Protein AF-A0A172TWC1-F1 (afdb_monomer_lite)

Secondary structure (DSSP, 8-state):
-HHHHHHHHHHHHHHHHHHHHHHHHHHHHHHHIIIIIIS-TTSSHHHHHHHHHHHHHHHHHHHHHHHHHHHHHHH--TTSHHHHHHHHHHHHHHHHHHHHH-

pLDDT: mean 83.48, std 8.77, range [62.06, 94.06]

Structure (mmCIF, N/CA/C/O backbone):
data_AF-A0A172TWC1-F1
#
_entry.id   AF-A0A172TWC1-F1
#
loop_
_atom_site.group_PDB
_atom_site.id
_atom_site.type_symbol
_atom_site.label_atom_id
_atom_site.label_alt_id
_atom_site.label_comp_id
_atom_site.label_asym_id
_atom_site.label_entity_id
_atom_site.label_seq_id
_atom_site.pdbx_PDB_ins_code
_atom_site.Cartn_x
_atom_site.Cartn_y
_atom_site.Cartn_z
_atom_site.occupancy
_atom_site.B_iso_or_equiv
_atom_site.auth_seq_id
_atom_site.auth_comp_id
_atom_site.auth_asym_id
_atom_site.auth_atom_id
_atom_site.pdbx_PDB_model_num
ATOM 1 N N . MET A 1 1 ? -32.243 -4.981 20.034 1.00 62.06 1 MET A N 1
ATOM 2 C CA . MET A 1 1 ? -32.047 -4.127 18.835 1.00 62.06 1 MET A CA 1
ATOM 3 C C . MET A 1 1 ? -30.757 -3.296 18.866 1.00 62.06 1 MET A C 1
ATOM 5 O O . MET A 1 1 ? -30.022 -3.359 17.891 1.00 62.06 1 MET A O 1
ATOM 9 N N . ARG A 1 2 ? -30.417 -2.570 19.949 1.00 70.12 2 ARG A N 1
ATOM 10 C CA . ARG A 1 2 ? -29.187 -1.737 20.019 1.00 70.12 2 ARG A CA 1
ATOM 11 C C . ARG A 1 2 ? -27.874 -2.536 19.919 1.00 70.12 2 ARG A C 1
ATOM 13 O O . ARG A 1 2 ? -26.955 -2.115 19.230 1.00 70.12 2 ARG A O 1
ATOM 20 N N . GLU A 1 3 ? -27.824 -3.713 20.539 1.00 70.81 3 GLU A N 1
ATOM 21 C CA . GLU A 1 3 ? -26.628 -4.570 20.565 1.00 70.81 3 GLU A CA 1
ATOM 22 C C . GLU A 1 3 ? -26.291 -5.189 19.193 1.00 70.81 3 GLU A C 1
ATOM 24 O O . GLU A 1 3 ? -25.128 -5.304 18.817 1.00 70.81 3 GLU A O 1
ATOM 29 N N . THR A 1 4 ? -27.310 -5.534 18.399 1.00 75.25 4 THR A N 1
ATOM 30 C CA . THR A 1 4 ? -27.138 -6.078 17.042 1.00 75.25 4 THR A CA 1
ATOM 31 C C . THR A 1 4 ? -26.532 -5.039 16.095 1.00 75.25 4 THR A C 1
ATOM 33 O O . THR A 1 4 ? -25.631 -5.368 15.328 1.00 75.25 4 THR A O 1
ATOM 36 N N . ASN A 1 5 ? -26.957 -3.774 16.195 1.00 73.12 5 ASN A N 1
ATOM 37 C CA . ASN A 1 5 ? -26.440 -2.685 15.359 1.00 73.12 5 ASN A CA 1
ATOM 38 C C . ASN A 1 5 ? -24.966 -2.360 15.661 1.00 73.12 5 ASN A C 1
ATOM 40 O O . ASN A 1 5 ? -24.194 -2.079 14.745 1.00 73.12 5 ASN A O 1
ATOM 44 N N . GLU A 1 6 ? -24.552 -2.441 16.931 1.00 72.75 6 GLU A N 1
ATOM 45 C CA . GLU A 1 6 ? -23.149 -2.232 17.317 1.00 72.75 6 GLU A CA 1
ATOM 46 C C . GLU A 1 6 ? -22.241 -3.361 16.805 1.00 72.75 6 GLU A C 1
ATOM 48 O O . GLU A 1 6 ? -21.126 -3.111 16.350 1.00 72.75 6 GLU A O 1
ATOM 53 N N . ARG A 1 7 ? -22.714 -4.613 16.798 1.00 72.56 7 ARG A N 1
ATOM 54 C CA . ARG A 1 7 ? -21.930 -5.729 16.243 1.00 72.56 7 ARG A CA 1
ATOM 55 C C . ARG A 1 7 ? -21.761 -5.627 14.725 1.00 72.56 7 ARG A C 1
ATOM 57 O O . ARG A 1 7 ? -20.678 -5.933 14.228 1.00 72.56 7 ARG A O 1
ATOM 64 N N . ILE A 1 8 ? -22.784 -5.174 13.998 1.00 74.81 8 ILE A N 1
ATOM 65 C CA . ILE A 1 8 ? -22.719 -5.004 12.536 1.00 74.81 8 ILE A CA 1
ATOM 66 C C . ILE A 1 8 ? -21.689 -3.930 12.160 1.00 74.81 8 ILE A C 1
ATOM 68 O O . ILE A 1 8 ? -20.807 -4.203 11.342 1.00 74.81 8 ILE A O 1
ATOM 72 N N . SER A 1 9 ? -21.715 -2.762 12.813 1.00 71.75 9 SER A N 1
ATOM 73 C CA . SER A 1 9 ? -20.752 -1.686 12.527 1.00 71.75 9 SER A CA 1
ATOM 74 C C . SER A 1 9 ? -19.308 -2.106 12.823 1.00 71.75 9 SER A C 1
ATOM 76 O O . SER A 1 9 ? -18.401 -1.846 12.031 1.00 71.75 9 SER A O 1
ATOM 78 N N . LEU A 1 10 ? -19.073 -2.846 13.911 1.00 71.88 10 LEU A N 1
ATOM 79 C CA . LEU A 1 10 ? -17.750 -3.387 14.240 1.00 71.88 10 LEU A CA 1
ATOM 80 C C . LEU A 1 10 ? -17.223 -4.372 13.182 1.00 71.88 10 LEU A C 1
ATOM 82 O O . LEU A 1 10 ? -16.023 -4.370 12.885 1.00 71.88 10 LEU A O 1
ATOM 86 N N . VAL A 1 11 ? -18.095 -5.207 12.608 1.00 75.44 11 VAL A N 1
ATOM 87 C CA . VAL A 1 11 ? -17.722 -6.150 11.540 1.00 75.44 11 VAL A CA 1
ATOM 88 C C . VAL A 1 11 ? -17.374 -5.407 10.252 1.00 75.44 11 VAL A C 1
ATOM 90 O O . VAL A 1 11 ? -16.361 -5.734 9.629 1.00 75.44 11 VAL A O 1
ATOM 93 N N . GLU A 1 12 ? -18.156 -4.397 9.869 1.00 77.44 12 GLU A N 1
ATOM 94 C CA . GLU A 1 12 ? -17.869 -3.578 8.685 1.00 77.44 12 GLU A CA 1
ATOM 95 C C . GLU A 1 12 ? -16.548 -2.822 8.816 1.00 77.44 12 GLU A C 1
ATOM 97 O O . GLU A 1 12 ? -15.695 -2.900 7.929 1.00 77.44 12 GLU A O 1
ATOM 102 N N . HIS A 1 13 ? -16.320 -2.174 9.958 1.00 75.25 13 HIS A N 1
ATOM 103 C CA . HIS A 1 13 ? -15.066 -1.484 10.244 1.00 75.25 13 HIS A CA 1
ATOM 104 C C . HIS A 1 13 ? -13.861 -2.431 10.168 1.00 75.25 13 HIS A C 1
ATOM 106 O O . HIS A 1 13 ? -12.856 -2.106 9.534 1.00 75.25 13 HIS A O 1
ATOM 112 N N . ARG A 1 14 ? -13.971 -3.640 10.732 1.00 78.00 14 ARG A N 1
ATOM 113 C CA . ARG A 1 14 ? -12.906 -4.651 10.658 1.00 78.00 14 ARG A CA 1
ATOM 114 C C . ARG A 1 14 ? -12.655 -5.125 9.222 1.00 78.00 14 ARG A C 1
ATOM 116 O O . ARG A 1 14 ? -11.496 -5.312 8.852 1.00 78.00 14 ARG A O 1
ATOM 123 N N . LYS A 1 15 ? -13.705 -5.337 8.420 1.00 83.38 15 LYS A N 1
ATOM 124 C CA . LYS A 1 15 ? -13.570 -5.695 6.997 1.00 83.38 15 LYS A CA 1
ATOM 125 C C . LYS A 1 15 ? -12.843 -4.591 6.232 1.00 83.38 15 LYS A C 1
ATOM 127 O O . LYS A 1 15 ? -11.870 -4.885 5.545 1.00 83.38 15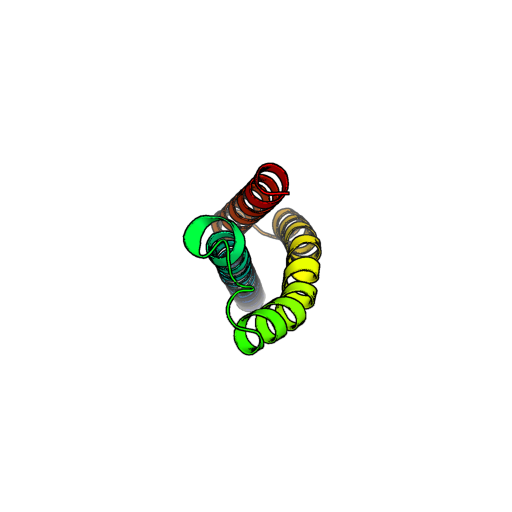 LYS A O 1
ATOM 132 N N . ALA A 1 16 ? -13.243 -3.337 6.427 1.00 84.00 16 ALA A N 1
ATOM 133 C CA . ALA A 1 16 ? -12.616 -2.195 5.773 1.00 84.00 16 ALA A CA 1
ATOM 134 C C . ALA A 1 16 ? -11.123 -2.068 6.130 1.00 84.00 16 ALA A C 1
ATOM 136 O O . ALA A 1 16 ? -10.306 -1.851 5.242 1.00 84.00 16 ALA A O 1
ATOM 137 N N . SER A 1 17 ? -10.730 -2.257 7.395 1.00 84.50 17 SER A N 1
ATOM 138 C CA . SER A 1 17 ? -9.306 -2.218 7.780 1.00 84.50 17 SER A CA 1
ATOM 139 C C . SER A 1 17 ? -8.486 -3.359 7.190 1.00 84.50 17 SER A C 1
ATOM 141 O O . SER A 1 17 ? -7.324 -3.164 6.848 1.00 84.50 17 SER A O 1
ATOM 143 N N . LYS A 1 18 ? -9.078 -4.551 7.047 1.00 87.19 18 LYS A N 1
ATOM 144 C CA . LYS A 1 18 ? -8.417 -5.669 6.362 1.00 87.19 18 LYS A CA 1
ATOM 145 C C . LYS A 1 18 ? -8.203 -5.372 4.881 1.00 87.19 18 LYS A C 1
ATOM 147 O O . LYS A 1 18 ? -7.132 -5.670 4.371 1.00 87.19 18 LYS A O 1
ATOM 152 N N . VAL A 1 19 ? -9.196 -4.780 4.213 1.00 90.06 19 VAL A N 1
ATOM 153 C CA . VAL A 1 19 ? -9.072 -4.373 2.805 1.00 90.06 19 VAL A CA 1
ATOM 154 C C . VAL A 1 19 ? -7.947 -3.355 2.649 1.00 90.06 19 VAL A C 1
ATOM 156 O O . VAL A 1 19 ? -7.084 -3.555 1.802 1.00 90.06 19 VAL A O 1
ATOM 159 N N . ILE A 1 20 ? -7.892 -2.328 3.507 1.00 89.19 20 ILE A N 1
ATOM 160 C CA . ILE A 1 20 ? -6.795 -1.349 3.490 1.00 89.19 20 ILE A CA 1
ATOM 161 C C . ILE A 1 20 ? -5.439 -2.042 3.642 1.00 89.19 20 ILE A C 1
ATOM 163 O O . ILE A 1 20 ? -4.542 -1.764 2.856 1.00 89.19 20 ILE A O 1
ATOM 167 N N . LEU A 1 21 ? -5.306 -2.988 4.576 1.00 91.19 21 LEU A N 1
ATOM 168 C CA . LEU A 1 21 ? -4.050 -3.712 4.766 1.00 91.19 21 LEU A CA 1
ATOM 169 C C . LEU A 1 21 ? -3.640 -4.514 3.529 1.00 91.19 21 LEU A C 1
ATOM 171 O O . LEU A 1 21 ? -2.476 -4.476 3.142 1.00 91.19 21 LEU A O 1
ATOM 175 N N . VAL A 1 22 ? -4.578 -5.223 2.899 1.00 93.56 22 VAL A N 1
ATOM 176 C CA . VAL A 1 22 ? -4.296 -5.980 1.669 1.00 93.56 22 VAL A CA 1
ATOM 177 C C . VAL A 1 22 ? -3.850 -5.038 0.551 1.00 93.56 22 VAL A C 1
ATOM 179 O O . VAL A 1 22 ? -2.858 -5.320 -0.114 1.00 93.56 22 VAL A O 1
ATOM 182 N N . LEU A 1 23 ? -4.526 -3.897 0.384 1.00 91.69 23 LEU A N 1
ATOM 183 C CA . LEU A 1 23 ? -4.133 -2.874 -0.587 1.00 91.69 23 LEU A CA 1
ATOM 184 C C . LEU A 1 23 ? -2.733 -2.319 -0.285 1.00 91.69 23 LEU A C 1
ATOM 186 O O . LEU A 1 23 ? -1.920 -2.212 -1.196 1.00 91.69 23 LEU A O 1
ATOM 190 N N . SER A 1 24 ? -2.416 -2.027 0.979 1.00 91.50 24 SER A N 1
ATOM 191 C CA . SER A 1 24 ? -1.078 -1.576 1.384 1.00 91.50 24 SER A CA 1
ATOM 192 C C . SER A 1 24 ? 0.005 -2.606 1.084 1.00 91.50 24 SER A C 1
ATOM 194 O O . SER A 1 24 ? 1.070 -2.235 0.603 1.00 91.50 24 SER A O 1
ATOM 196 N N . VAL A 1 25 ? -0.258 -3.892 1.338 1.00 94.06 25 VAL A N 1
ATOM 197 C CA . VAL A 1 25 ? 0.678 -4.977 1.007 1.00 94.06 25 VAL A CA 1
ATOM 198 C C . VAL A 1 25 ? 0.884 -5.072 -0.504 1.00 94.06 25 VAL A C 1
ATOM 200 O O . VAL A 1 25 ? 2.022 -5.201 -0.940 1.00 94.06 25 VAL A O 1
ATOM 203 N N . LEU A 1 26 ? -0.181 -4.968 -1.306 1.00 93.88 26 LEU A N 1
ATOM 204 C CA . LEU A 1 26 ? -0.076 -4.994 -2.769 1.00 93.88 26 LEU A CA 1
ATOM 205 C C . LEU A 1 26 ? 0.764 -3.831 -3.302 1.00 93.88 26 LEU A C 1
ATOM 207 O O . LEU A 1 26 ? 1.661 -4.056 -4.109 1.00 93.88 26 LEU A O 1
ATOM 211 N N . VAL A 1 27 ? 0.510 -2.612 -2.820 1.00 92.50 27 VAL A N 1
ATOM 212 C CA . VAL A 1 27 ? 1.282 -1.419 -3.202 1.00 92.50 27 VAL A CA 1
ATOM 213 C C . VAL A 1 27 ? 2.750 -1.578 -2.798 1.00 92.50 27 VAL A C 1
ATOM 215 O O . VAL A 1 27 ? 3.639 -1.347 -3.615 1.00 92.50 27 VAL A O 1
ATOM 218 N N . PHE A 1 28 ? 3.015 -2.041 -1.575 1.00 93.25 28 PHE A N 1
ATOM 219 C CA . PHE A 1 28 ? 4.377 -2.287 -1.101 1.00 93.25 28 PHE A CA 1
ATOM 220 C C . PHE A 1 28 ? 5.105 -3.326 -1.961 1.00 93.25 28 PHE A C 1
ATOM 222 O O . PHE A 1 28 ? 6.217 -3.070 -2.411 1.00 93.25 28 PHE A O 1
ATOM 229 N N . LEU A 1 29 ? 4.481 -4.476 -2.235 1.00 92.25 29 LEU A N 1
ATOM 230 C CA . LEU A 1 29 ? 5.081 -5.527 -3.060 1.00 92.25 29 LEU A CA 1
ATOM 231 C C . LEU A 1 29 ? 5.308 -5.068 -4.502 1.00 92.25 29 LEU A C 1
ATOM 233 O O . LEU A 1 29 ? 6.343 -5.399 -5.076 1.00 92.25 29 LEU A O 1
ATOM 237 N N . PHE A 1 30 ? 4.386 -4.288 -5.072 1.00 91.25 30 PHE A N 1
ATOM 238 C CA . PHE A 1 30 ? 4.542 -3.716 -6.408 1.00 91.25 30 PHE A CA 1
ATOM 239 C C . PHE A 1 30 ? 5.818 -2.872 -6.494 1.00 91.25 30 PHE A C 1
ATOM 241 O O . PHE A 1 30 ? 6.699 -3.180 -7.296 1.00 91.25 30 PHE A O 1
ATOM 248 N N . TYR A 1 31 ? 5.975 -1.879 -5.614 1.00 89.56 31 TYR A N 1
ATOM 249 C CA . TYR A 1 31 ? 7.156 -1.011 -5.628 1.00 89.56 31 TYR A CA 1
ATOM 250 C C . TYR A 1 31 ? 8.434 -1.723 -5.177 1.00 89.56 31 TYR A C 1
ATOM 252 O O . TYR A 1 31 ? 9.484 -1.484 -5.764 1.00 89.56 31 TYR A O 1
ATOM 260 N N . LEU A 1 32 ? 8.365 -2.638 -4.206 1.00 89.31 32 LEU A N 1
ATOM 261 C CA . LEU A 1 32 ? 9.514 -3.453 -3.804 1.00 89.31 32 LEU A CA 1
ATOM 262 C C . LEU A 1 32 ? 10.010 -4.314 -4.973 1.00 89.31 32 LEU A C 1
ATOM 264 O O . LEU A 1 32 ? 11.210 -4.385 -5.231 1.00 89.31 32 LEU A O 1
ATOM 268 N N . SER A 1 33 ? 9.092 -4.958 -5.697 1.00 86.94 33 SER A N 1
ATOM 269 C CA . SER A 1 33 ? 9.456 -5.793 -6.840 1.00 86.94 33 SER A CA 1
ATOM 270 C C . SER A 1 33 ? 10.055 -4.974 -7.976 1.00 86.94 33 SER A C 1
ATOM 272 O O . SER A 1 33 ? 11.110 -5.336 -8.485 1.00 86.94 33 SER A O 1
ATOM 274 N N . ALA A 1 34 ? 9.450 -3.838 -8.314 1.00 82.69 34 ALA A N 1
ATOM 275 C CA . ALA A 1 34 ? 9.923 -2.988 -9.395 1.00 82.69 34 ALA A CA 1
ATOM 276 C C . ALA A 1 34 ? 11.268 -2.320 -9.083 1.00 82.69 34 ALA A C 1
ATOM 278 O O . ALA A 1 34 ? 12.173 -2.366 -9.911 1.00 82.69 34 ALA A O 1
ATOM 279 N N . GLN A 1 35 ? 11.414 -1.742 -7.888 1.00 82.44 35 GLN A N 1
ATOM 280 C CA . GLN A 1 35 ? 12.571 -0.913 -7.540 1.00 82.44 35 GLN A CA 1
ATOM 281 C C . GLN A 1 35 ? 13.748 -1.707 -6.966 1.00 82.44 35 GLN A C 1
ATOM 283 O O . GLN A 1 35 ? 14.897 -1.343 -7.190 1.00 82.44 35 GLN A O 1
ATOM 288 N N . VAL A 1 36 ? 13.484 -2.785 -6.219 1.00 79.38 36 VAL A N 1
ATOM 289 C CA . VAL A 1 36 ? 14.533 -3.510 -5.478 1.00 79.38 36 VAL A CA 1
ATOM 290 C C . VAL A 1 36 ? 14.855 -4.860 -6.108 1.00 79.38 36 VAL A C 1
ATOM 292 O O . VAL A 1 36 ? 16.024 -5.216 -6.212 1.00 79.38 36 VAL A O 1
ATOM 295 N N . LEU A 1 37 ? 13.841 -5.634 -6.509 1.00 75.75 37 LEU A N 1
ATOM 296 C CA . LEU A 1 37 ? 14.061 -7.009 -6.978 1.00 75.75 37 LEU A CA 1
ATOM 297 C C . LEU A 1 37 ? 14.341 -7.099 -8.477 1.00 75.75 37 LEU A C 1
ATOM 299 O O . LEU A 1 37 ? 15.176 -7.901 -8.885 1.00 75.75 37 LEU A O 1
ATOM 303 N N . ILE A 1 38 ? 13.611 -6.334 -9.287 1.00 72.88 38 ILE A N 1
ATOM 304 C CA . ILE A 1 38 ? 13.626 -6.495 -10.741 1.00 72.88 38 ILE A CA 1
ATOM 305 C C . ILE A 1 38 ? 14.495 -5.434 -11.405 1.00 72.88 38 ILE A C 1
ATOM 307 O O . ILE A 1 38 ? 15.136 -5.815 -12.369 1.00 72.88 38 ILE A O 1
ATOM 311 N N . SER A 1 39 ? 14.588 -4.205 -10.863 1.00 64.00 39 SER A N 1
ATOM 312 C CA . SER A 1 39 ? 15.425 -3.038 -11.250 1.00 64.00 39 SER A CA 1
ATOM 313 C C . SER A 1 39 ? 15.400 -2.632 -12.738 1.00 64.00 39 SER A C 1
ATOM 315 O O . SER A 1 39 ? 15.223 -1.464 -13.059 1.00 64.00 39 SER A O 1
ATOM 317 N N . ASP A 1 40 ? 15.472 -3.588 -13.654 1.00 70.19 40 ASP A N 1
ATOM 318 C CA . ASP A 1 40 ? 15.361 -3.475 -15.096 1.00 70.19 40 ASP A CA 1
ATOM 319 C C . ASP A 1 40 ? 14.028 -4.060 -15.609 1.00 70.19 40 ASP A C 1
ATOM 321 O O . ASP A 1 40 ? 13.954 -4.989 -16.417 1.00 70.19 40 ASP A O 1
ATOM 325 N N . VAL A 1 41 ? 12.920 -3.506 -15.111 1.00 68.75 41 VAL A N 1
ATOM 326 C CA . VAL A 1 41 ? 11.559 -3.842 -15.582 1.00 68.75 41 VAL A CA 1
ATOM 327 C C . VAL A 1 41 ? 11.326 -3.407 -17.039 1.00 68.75 41 VAL A C 1
ATOM 329 O O . VAL A 1 41 ? 10.353 -3.827 -17.667 1.00 68.75 41 VAL A O 1
ATOM 332 N N . TYR A 1 42 ? 12.232 -2.588 -17.580 1.00 64.62 42 TYR A N 1
ATOM 333 C CA . TYR A 1 42 ? 12.177 -2.020 -18.923 1.00 64.62 42 TYR A CA 1
ATOM 334 C C . TYR A 1 42 ? 12.873 -2.880 -19.988 1.00 64.62 42 TYR A C 1
ATOM 336 O O . TYR A 1 42 ? 12.682 -2.605 -21.173 1.00 64.62 42 TYR A O 1
ATOM 344 N N . GLN A 1 43 ? 13.600 -3.950 -19.625 1.00 76.12 43 GLN A N 1
ATOM 345 C CA . GLN A 1 43 ? 14.195 -4.859 -20.626 1.00 76.12 43 GLN A CA 1
ATOM 346 C C . GLN A 1 43 ? 13.162 -5.467 -21.573 1.00 76.12 43 GLN A C 1
ATOM 348 O O . GLN A 1 43 ? 13.437 -5.693 -22.751 1.00 76.12 43 GLN A O 1
ATOM 353 N N . TYR A 1 44 ? 11.963 -5.743 -21.062 1.00 80.50 44 TYR A N 1
ATOM 354 C CA . TYR A 1 44 ? 10.876 -6.316 -21.840 1.00 80.50 44 TYR A CA 1
ATOM 355 C C . TYR A 1 44 ? 9.812 -5.251 -22.090 1.00 80.50 44 TYR A C 1
ATOM 357 O O . TYR A 1 44 ? 9.076 -4.885 -21.177 1.00 80.50 44 TYR A O 1
ATOM 365 N N . ALA A 1 45 ? 9.668 -4.815 -23.345 1.00 81.75 45 ALA A N 1
ATOM 366 C CA . ALA A 1 45 ? 8.732 -3.753 -23.735 1.00 81.75 45 ALA A CA 1
ATOM 367 C C . ALA A 1 45 ? 7.285 -3.998 -23.259 1.00 81.75 45 ALA A C 1
ATOM 369 O O . ALA A 1 45 ? 6.606 -3.073 -22.823 1.00 81.75 45 ALA A O 1
ATOM 370 N N . PHE A 1 46 ? 6.819 -5.252 -23.286 1.00 84.12 46 PHE A N 1
ATOM 371 C CA . PHE A 1 46 ? 5.490 -5.610 -22.781 1.00 84.12 46 PHE A CA 1
ATOM 372 C C . PHE A 1 46 ? 5.376 -5.460 -21.257 1.00 84.12 46 PHE A C 1
ATOM 374 O O . PHE A 1 46 ? 4.384 -4.929 -20.762 1.00 84.12 46 PHE A O 1
ATOM 381 N N . VAL A 1 47 ? 6.392 -5.900 -20.508 1.00 83.38 47 VAL A N 1
ATOM 382 C CA . VAL A 1 47 ? 6.402 -5.818 -19.039 1.00 83.38 47 VAL A CA 1
ATOM 383 C C . VAL A 1 47 ? 6.500 -4.360 -18.593 1.00 83.38 47 VAL A C 1
ATOM 385 O O . VAL A 1 47 ? 5.749 -3.954 -17.709 1.00 83.38 47 VAL A O 1
ATOM 388 N N . GLY A 1 48 ? 7.335 -3.561 -19.263 1.00 83.81 48 GLY A N 1
ATOM 389 C CA . GLY A 1 48 ? 7.435 -2.119 -19.041 1.00 83.81 48 GLY A CA 1
ATOM 390 C C . GLY A 1 48 ? 6.109 -1.395 -19.289 1.00 83.81 48 GLY A C 1
ATOM 391 O O . GLY A 1 48 ? 5.658 -0.644 -18.430 1.00 83.81 48 GLY A O 1
ATOM 392 N N . ALA A 1 49 ? 5.416 -1.690 -20.396 1.00 87.00 49 ALA A N 1
ATOM 393 C CA . ALA A 1 49 ? 4.120 -1.074 -20.700 1.00 87.00 49 ALA A CA 1
ATOM 394 C C . ALA A 1 49 ? 3.029 -1.430 -19.671 1.00 87.00 49 ALA A C 1
ATO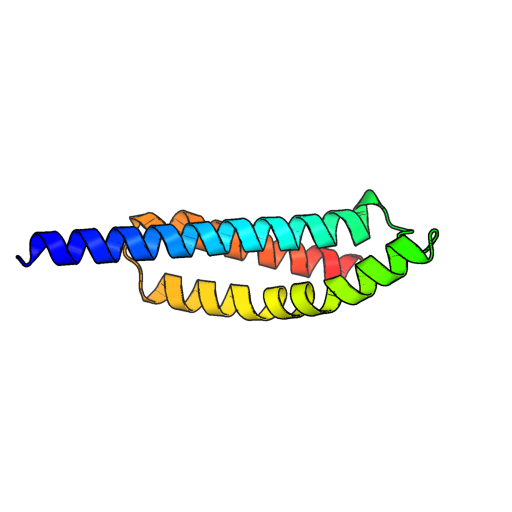M 396 O O . ALA A 1 49 ? 2.255 -0.568 -19.249 1.00 87.00 49 ALA A O 1
ATOM 397 N N . VAL A 1 50 ? 2.972 -2.694 -19.229 1.00 88.38 50 VAL A N 1
ATOM 398 C CA . VAL A 1 50 ? 2.051 -3.113 -18.158 1.00 88.38 50 VAL A CA 1
ATOM 399 C C . VAL A 1 50 ? 2.409 -2.421 -16.843 1.00 88.38 50 VAL A C 1
ATOM 401 O O . VAL A 1 50 ? 1.512 -1.961 -16.137 1.00 88.38 50 VAL A O 1
ATOM 404 N N . PHE A 1 51 ? 3.700 -2.316 -16.522 1.00 88.00 51 PHE A N 1
ATOM 405 C CA . PHE A 1 51 ? 4.175 -1.637 -15.322 1.00 88.00 51 PHE A CA 1
ATOM 406 C C . PHE A 1 51 ? 3.800 -0.153 -15.321 1.00 88.00 51 PHE A C 1
ATOM 408 O O . PHE A 1 51 ? 3.234 0.317 -14.336 1.00 88.00 51 PHE A O 1
ATOM 415 N N . GLU A 1 52 ? 4.030 0.570 -16.418 1.00 87.25 52 GLU A N 1
ATOM 416 C CA . GLU A 1 52 ? 3.652 1.981 -16.549 1.00 87.25 52 GLU A CA 1
ATOM 417 C C . GLU A 1 52 ? 2.146 2.180 -16.377 1.00 87.25 52 GLU A C 1
ATOM 419 O O . GLU A 1 52 ? 1.720 3.024 -15.585 1.00 87.25 52 GLU A O 1
ATOM 424 N N . PHE A 1 53 ? 1.329 1.358 -17.039 1.00 90.81 53 PHE A N 1
ATOM 425 C CA . PHE A 1 53 ? -0.124 1.441 -16.908 1.00 90.81 53 PHE A CA 1
ATOM 426 C C . PHE A 1 53 ? -0.593 1.179 -15.468 1.00 90.81 53 PHE A C 1
ATOM 428 O O . PHE A 1 53 ? -1.468 1.880 -14.957 1.00 90.81 53 PHE A O 1
ATOM 435 N N . LEU A 1 54 ? 0.006 0.196 -14.789 1.00 89.94 54 LEU A N 1
ATOM 436 C CA . LEU A 1 54 ? -0.332 -0.153 -13.408 1.00 89.94 54 LEU A CA 1
ATOM 437 C C . LEU A 1 54 ? 0.278 0.810 -12.378 1.00 89.94 54 LEU A C 1
ATOM 439 O O . LEU A 1 54 ? -0.222 0.907 -11.257 1.00 89.94 54 LEU A O 1
ATOM 443 N N . SER A 1 55 ? 1.319 1.556 -12.746 1.00 89.81 55 SER A N 1
ATOM 444 C CA . SER A 1 55 ? 1.986 2.504 -11.854 1.00 89.81 55 SER A CA 1
ATOM 445 C C . SER A 1 55 ? 1.057 3.646 -11.437 1.00 89.81 55 SER A C 1
ATOM 447 O O . SER A 1 55 ? 1.047 4.013 -10.266 1.00 89.81 55 SER A O 1
ATOM 449 N N . ILE A 1 56 ? 0.204 4.147 -12.340 1.00 91.50 56 ILE A N 1
ATOM 450 C CA . ILE A 1 56 ? -0.733 5.246 -12.057 1.00 91.50 56 ILE A CA 1
ATOM 451 C C . ILE A 1 56 ? -1.731 4.892 -10.940 1.00 91.50 56 ILE A C 1
ATOM 453 O O . ILE A 1 56 ? -1.797 5.635 -9.954 1.00 91.50 56 ILE A O 1
ATOM 457 N N . PRO A 1 57 ? -2.504 3.786 -11.014 1.00 91.31 57 PRO A N 1
ATOM 458 C CA . PRO A 1 57 ? -3.411 3.423 -9.928 1.00 91.31 57 PRO A CA 1
ATOM 459 C C . PRO A 1 57 ? -2.668 3.098 -8.623 1.00 91.31 57 PRO A C 1
ATOM 461 O O . PRO A 1 57 ? -3.193 3.387 -7.547 1.00 91.31 57 PRO A O 1
ATOM 464 N N . MET A 1 58 ? -1.444 2.561 -8.687 1.00 91.38 58 MET A N 1
ATOM 465 C CA . MET A 1 58 ? -0.619 2.319 -7.493 1.00 91.38 58 MET A CA 1
ATOM 466 C C . MET A 1 58 ? -0.157 3.623 -6.833 1.00 91.38 58 MET A C 1
ATOM 468 O O . MET A 1 58 ? -0.187 3.737 -5.606 1.00 91.38 58 MET A O 1
ATOM 472 N N . LEU A 1 59 ? 0.187 4.634 -7.629 1.00 90.94 59 LEU A N 1
ATOM 473 C CA . LEU A 1 59 ? 0.581 5.958 -7.151 1.00 90.94 59 LEU A CA 1
ATOM 474 C C . LEU A 1 59 ? -0.616 6.698 -6.535 1.00 90.94 59 LEU A C 1
ATOM 476 O O . LEU A 1 59 ? -0.495 7.305 -5.471 1.00 90.94 59 LEU A O 1
ATOM 480 N N . LEU A 1 60 ? -1.807 6.557 -7.130 1.00 92.88 60 LEU A N 1
ATOM 481 C CA . LEU A 1 60 ? -3.054 7.042 -6.534 1.00 92.88 60 LEU A CA 1
ATOM 482 C C . LEU A 1 60 ? -3.319 6.379 -5.172 1.00 92.88 60 LEU A C 1
ATOM 484 O O . LEU A 1 60 ? -3.635 7.064 -4.197 1.00 92.88 60 LEU A O 1
ATOM 488 N N . LEU A 1 61 ? -3.161 5.056 -5.080 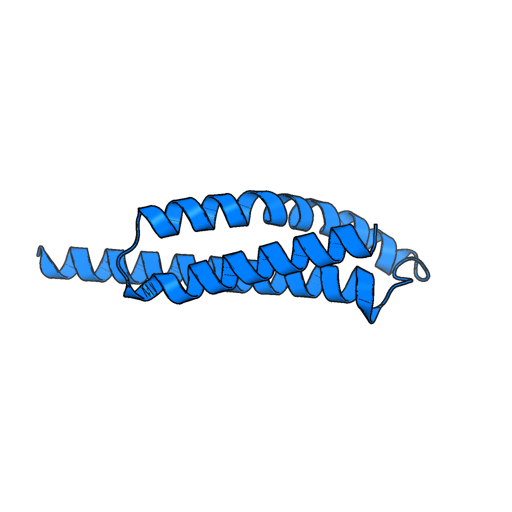1.00 91.88 61 LEU A N 1
ATOM 489 C CA . LEU A 1 61 ? -3.316 4.318 -3.825 1.00 91.88 61 LEU A CA 1
ATOM 490 C C . LEU A 1 61 ? -2.317 4.774 -2.755 1.00 91.88 61 LEU A C 1
ATOM 492 O O . LEU A 1 61 ? -2.702 4.884 -1.591 1.00 91.88 61 LEU A O 1
ATOM 496 N N . LEU A 1 62 ? -1.081 5.105 -3.135 1.00 90.38 62 LEU A N 1
ATOM 497 C CA . LEU A 1 62 ? -0.058 5.616 -2.218 1.00 90.38 62 LEU A CA 1
ATOM 498 C C . LEU A 1 62 ? -0.504 6.904 -1.499 1.00 90.38 62 LEU A C 1
ATOM 500 O O . LEU A 1 62 ? -0.159 7.106 -0.336 1.00 90.38 62 LEU A O 1
ATOM 504 N N . VAL A 1 63 ? -1.322 7.737 -2.155 1.00 90.56 63 VAL A N 1
ATOM 505 C CA . VAL A 1 63 ? -1.894 8.970 -1.580 1.00 90.56 63 VAL A CA 1
ATOM 506 C C . VAL A 1 63 ? -3.225 8.713 -0.865 1.00 90.56 63 VAL A C 1
ATOM 508 O O . VAL A 1 63 ? -3.483 9.274 0.200 1.00 90.56 63 VAL A O 1
ATOM 511 N N . VAL A 1 64 ? -4.085 7.850 -1.408 1.00 92.12 64 VAL A N 1
ATOM 512 C CA . VAL A 1 64 ? -5.425 7.598 -0.848 1.00 92.12 64 VAL A CA 1
ATOM 513 C C . VAL A 1 64 ? -5.369 6.751 0.428 1.00 92.12 64 VAL A C 1
ATOM 515 O O . VAL A 1 64 ? -6.071 7.048 1.397 1.00 92.12 64 VAL A O 1
ATOM 518 N N . ILE A 1 65 ? -4.529 5.715 0.472 1.00 89.19 65 ILE A N 1
ATOM 519 C CA . ILE A 1 65 ? -4.402 4.818 1.629 1.00 89.19 65 ILE A CA 1
ATOM 520 C C . ILE A 1 65 ? -4.072 5.562 2.937 1.00 89.19 65 ILE A C 1
ATOM 522 O O . ILE A 1 65 ? -4.761 5.298 3.925 1.00 89.19 65 ILE A O 1
ATOM 526 N N . PRO A 1 66 ? -3.096 6.491 3.016 1.00 87.75 66 PRO A N 1
ATOM 527 C CA . PRO A 1 66 ? -2.816 7.200 4.264 1.00 87.75 66 PRO A CA 1
ATOM 528 C C . PRO A 1 66 ? -4.010 8.043 4.734 1.00 87.75 66 PRO A C 1
ATOM 530 O O . PRO A 1 66 ? -4.287 8.076 5.934 1.00 87.75 66 PRO A O 1
ATOM 533 N N . ILE A 1 67 ? -4.780 8.635 3.813 1.00 90.81 67 ILE A N 1
ATOM 534 C CA . ILE A 1 67 ? -6.024 9.349 4.145 1.00 90.81 67 ILE A CA 1
ATOM 535 C C . ILE A 1 67 ? -7.044 8.374 4.751 1.00 90.81 67 ILE A C 1
ATOM 537 O O . ILE A 1 67 ? -7.606 8.641 5.816 1.00 90.81 67 ILE A O 1
ATOM 541 N N . LEU A 1 68 ? -7.251 7.214 4.121 1.00 87.88 68 LEU A N 1
ATOM 542 C CA . LEU A 1 68 ? -8.159 6.182 4.631 1.00 87.88 68 LEU A CA 1
ATOM 543 C C . LEU A 1 68 ? -7.711 5.638 5.996 1.00 87.88 68 LEU A C 1
ATOM 545 O O . LEU A 1 68 ? -8.556 5.397 6.864 1.00 87.88 68 LEU A O 1
ATOM 549 N N . CYS A 1 69 ? -6.401 5.497 6.213 1.00 86.44 69 CYS A N 1
ATOM 550 C CA . CYS A 1 69 ? -5.832 5.118 7.501 1.00 86.44 69 CYS A CA 1
ATOM 551 C C . CYS A 1 69 ? -6.166 6.150 8.581 1.00 86.44 69 CYS A C 1
ATOM 553 O O . CYS A 1 69 ? -6.666 5.764 9.636 1.00 86.44 69 CYS A O 1
ATOM 555 N N . ILE A 1 70 ? -5.961 7.446 8.320 1.00 87.62 70 ILE A N 1
ATOM 556 C CA . ILE A 1 70 ? -6.289 8.523 9.270 1.00 87.62 70 ILE A CA 1
ATOM 557 C C . ILE A 1 70 ? -7.786 8.509 9.597 1.00 87.62 70 ILE A C 1
ATOM 559 O O . ILE A 1 70 ? -8.164 8.503 10.771 1.00 87.62 70 ILE A O 1
ATOM 563 N N . VAL A 1 71 ? -8.647 8.423 8.578 1.00 86.69 71 VAL A N 1
ATOM 564 C CA . VAL A 1 71 ? -10.106 8.377 8.764 1.00 86.69 71 VAL A CA 1
ATOM 565 C C . VAL A 1 71 ? -10.523 7.172 9.613 1.00 86.69 71 VAL A C 1
ATOM 567 O O . VAL A 1 71 ? -11.354 7.316 10.513 1.00 86.69 71 VAL A O 1
ATOM 570 N N . GLN A 1 72 ? -9.953 5.986 9.375 1.00 82.69 72 GLN A N 1
ATOM 571 C CA . GLN A 1 72 ? -10.250 4.810 10.197 1.00 82.69 72 GLN A CA 1
ATOM 572 C C . GLN A 1 72 ? -9.678 4.911 11.611 1.00 82.69 72 GLN A C 1
ATOM 574 O O . GLN A 1 72 ? -10.341 4.463 12.546 1.00 82.69 72 GLN A O 1
ATOM 579 N N . LEU A 1 73 ? -8.504 5.523 11.793 1.00 82.88 73 LEU A N 1
ATOM 580 C CA . LEU A 1 73 ? -7.907 5.721 13.115 1.00 82.88 73 LEU A CA 1
ATOM 581 C C . LEU A 1 73 ? -8.790 6.605 14.005 1.00 82.88 73 LEU A C 1
ATOM 583 O O . LEU A 1 73 ? -8.930 6.325 15.193 1.00 82.88 73 LEU A O 1
ATOM 587 N N . VAL A 1 74 ? -9.401 7.642 13.420 1.00 82.19 74 VAL A N 1
ATOM 588 C CA . VAL A 1 74 ? -10.318 8.559 14.118 1.00 82.19 74 VAL A CA 1
ATOM 589 C C . VAL A 1 74 ? -11.669 7.894 14.409 1.00 82.19 74 VAL A C 1
ATOM 591 O O . VAL A 1 74 ? -12.274 8.158 15.445 1.00 82.19 74 VAL A O 1
ATOM 594 N N . LYS A 1 75 ? -12.152 7.014 13.520 1.00 75.25 75 LYS A N 1
ATOM 595 C CA . LYS A 1 75 ? -13.490 6.401 13.630 1.00 75.25 75 LYS A CA 1
ATOM 596 C C . LYS A 1 75 ? -13.546 5.084 14.420 1.00 75.25 75 LYS A C 1
ATOM 598 O O . LYS A 1 75 ? -14.629 4.710 14.863 1.00 75.25 75 LYS A O 1
ATOM 603 N N . GLN A 1 76 ? -12.444 4.348 14.593 1.00 68.69 76 GLN A N 1
ATOM 604 C CA . GLN A 1 76 ? -12.481 2.989 15.161 1.00 68.69 76 GLN A CA 1
ATOM 605 C C . GLN A 1 76 ? -12.085 2.878 16.641 1.00 68.69 76 GLN A C 1
ATOM 607 O O . GLN A 1 76 ? -11.116 3.468 17.110 1.00 68.69 76 GLN A O 1
ATOM 612 N N . LYS A 1 77 ? -12.770 1.974 17.361 1.00 65.19 77 LYS A N 1
ATOM 613 C CA . LYS A 1 77 ? -12.342 1.466 18.678 1.00 65.19 77 LYS A CA 1
ATOM 614 C C . LYS A 1 77 ? -11.178 0.462 18.531 1.00 65.19 77 LYS A C 1
ATO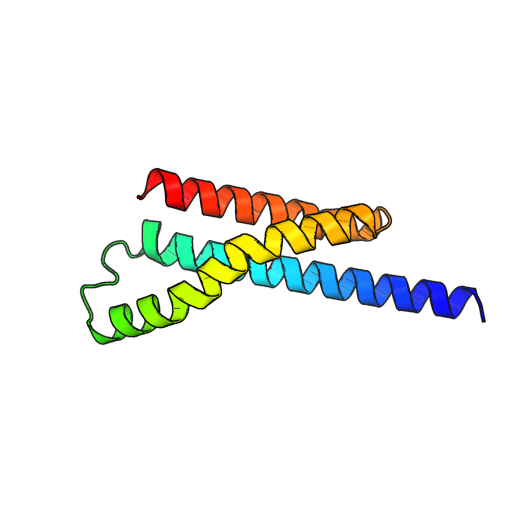M 616 O O . LYS A 1 77 ? -11.067 -0.239 17.527 1.00 65.19 77 LYS A O 1
ATOM 621 N N . ARG A 1 78 ? -10.345 0.362 19.581 1.00 64.44 78 ARG A N 1
ATOM 622 C CA . ARG A 1 78 ? -9.040 -0.348 19.726 1.00 64.44 78 ARG A CA 1
ATOM 623 C C . ARG A 1 78 ? -8.820 -1.653 18.925 1.00 64.44 78 ARG A C 1
ATOM 625 O O . ARG A 1 78 ? -7.684 -1.932 18.563 1.00 64.44 78 ARG A O 1
ATOM 632 N N . ALA A 1 79 ? -9.860 -2.441 18.645 1.00 64.25 79 ALA A N 1
ATOM 633 C CA . ALA A 1 79 ? -9.764 -3.796 18.091 1.00 64.25 79 ALA A CA 1
ATOM 634 C C . ALA A 1 79 ? -9.317 -3.897 16.615 1.00 64.25 79 ALA A C 1
ATOM 636 O O . ALA A 1 79 ? -8.811 -4.945 16.223 1.00 64.25 79 ALA A O 1
ATOM 637 N N . ALA A 1 80 ? -9.495 -2.858 15.792 1.00 67.56 80 ALA A N 1
ATOM 638 C CA . ALA A 1 80 ? -9.070 -2.862 14.379 1.00 67.56 80 ALA A CA 1
ATOM 639 C C . ALA A 1 80 ? -7.896 -1.903 14.088 1.00 67.56 80 ALA A C 1
ATOM 641 O O . ALA A 1 80 ? -7.323 -1.913 12.998 1.00 67.56 80 ALA A O 1
ATOM 642 N N . ARG A 1 81 ? -7.438 -1.184 15.121 1.00 79.38 81 ARG A N 1
ATOM 643 C CA . ARG A 1 81 ? -6.316 -0.240 15.067 1.00 79.38 81 ARG A CA 1
ATOM 644 C C . ARG A 1 81 ? -4.999 -0.891 14.623 1.00 79.38 81 ARG A C 1
ATOM 646 O O . ARG A 1 81 ? -4.209 -0.237 13.956 1.00 79.38 81 ARG A O 1
ATOM 653 N N . GLY A 1 82 ? -4.775 -2.170 14.944 1.00 82.50 82 GLY A N 1
ATOM 654 C CA . GLY A 1 82 ? -3.561 -2.894 14.545 1.00 82.50 82 GLY A CA 1
ATOM 655 C C . GLY A 1 82 ? -3.391 -3.007 13.027 1.00 82.50 82 GLY A C 1
ATOM 656 O O . GLY A 1 82 ? -2.310 -2.740 12.515 1.00 82.50 82 GLY A O 1
ATOM 657 N N . TYR A 1 83 ? -4.470 -3.316 12.297 1.00 85.19 83 TYR A N 1
ATOM 658 C CA . TYR A 1 83 ? -4.433 -3.411 10.833 1.00 85.19 83 TYR A CA 1
ATOM 659 C C . TYR A 1 83 ? -4.137 -2.054 10.191 1.00 85.19 83 TYR A C 1
ATOM 661 O O . TYR A 1 83 ? -3.325 -1.968 9.275 1.00 85.19 83 TYR A O 1
ATOM 669 N N . VAL A 1 84 ? -4.751 -0.988 10.710 1.00 86.50 84 VAL A N 1
ATOM 670 C CA . VAL A 1 84 ? -4.552 0.376 10.204 1.00 86.50 84 VAL A CA 1
ATOM 671 C C . VAL A 1 84 ? -3.123 0.858 10.459 1.00 86.50 84 VAL A C 1
ATOM 673 O O . VAL A 1 84 ? -2.500 1.410 9.558 1.00 86.50 84 VAL A O 1
ATOM 676 N N . ILE A 1 85 ? -2.567 0.599 11.649 1.00 88.31 85 ILE A N 1
ATOM 677 C CA . ILE A 1 85 ? -1.168 0.940 11.958 1.00 88.31 85 ILE A CA 1
ATOM 678 C C . ILE A 1 85 ? -0.211 0.173 11.043 1.00 88.31 85 ILE A C 1
ATOM 680 O O . ILE A 1 85 ? 0.675 0.785 10.457 1.00 88.31 85 ILE A O 1
ATOM 684 N N . ALA A 1 86 ? -0.404 -1.140 10.879 1.00 90.25 86 ALA A N 1
ATOM 685 C CA . ALA A 1 86 ? 0.424 -1.944 9.981 1.00 90.25 86 ALA A CA 1
ATOM 686 C C . ALA A 1 86 ? 0.369 -1.423 8.535 1.00 90.25 86 ALA A C 1
ATOM 688 O O . ALA A 1 86 ? 1.402 -1.304 7.883 1.00 90.25 86 ALA A O 1
ATOM 689 N N . SER A 1 87 ? -0.820 -1.032 8.068 1.00 90.75 87 SER A N 1
ATOM 690 C CA . SER A 1 87 ? -1.018 -0.419 6.747 1.00 90.75 87 SER A CA 1
ATOM 691 C C . SER A 1 87 ? -0.246 0.895 6.614 1.00 90.75 87 SER A C 1
ATOM 693 O O . SER A 1 87 ? 0.428 1.128 5.616 1.00 90.75 87 SER A O 1
ATOM 695 N N . PHE A 1 88 ? -0.299 1.744 7.644 1.00 89.25 88 PHE A N 1
ATOM 696 C CA . PHE A 1 88 ? 0.405 3.024 7.669 1.00 89.25 88 PHE A CA 1
ATOM 697 C C . PHE A 1 88 ? 1.930 2.848 7.645 1.00 89.25 88 PHE A C 1
ATOM 699 O O . PHE A 1 88 ? 2.612 3.531 6.887 1.00 89.25 88 PHE A O 1
ATOM 706 N N . VAL A 1 89 ? 2.457 1.892 8.419 1.00 93.12 89 VAL A N 1
ATOM 707 C CA . VAL A 1 89 ? 3.888 1.547 8.419 1.00 93.12 89 VAL A CA 1
ATOM 708 C C . VAL A 1 89 ? 4.323 1.003 7.058 1.00 93.12 89 VAL A C 1
ATOM 710 O O . VAL A 1 89 ? 5.362 1.416 6.553 1.00 93.12 89 VAL A O 1
ATOM 713 N N . LEU A 1 90 ? 3.525 0.133 6.432 1.00 92.88 90 LEU A N 1
ATOM 714 C CA . LEU A 1 90 ? 3.817 -0.394 5.093 1.00 92.88 90 LEU A CA 1
ATOM 715 C C . LEU A 1 90 ? 3.866 0.704 4.028 1.00 92.88 90 LEU A C 1
ATOM 717 O O . LEU A 1 90 ? 4.774 0.714 3.198 1.00 92.88 90 LEU A O 1
ATOM 721 N N . ILE A 1 91 ? 2.927 1.650 4.056 1.00 92.25 91 ILE A N 1
ATOM 722 C CA . ILE A 1 91 ? 2.947 2.782 3.122 1.00 92.25 91 ILE A CA 1
ATOM 723 C C . ILE A 1 91 ? 4.141 3.695 3.388 1.00 92.25 91 ILE A C 1
ATOM 725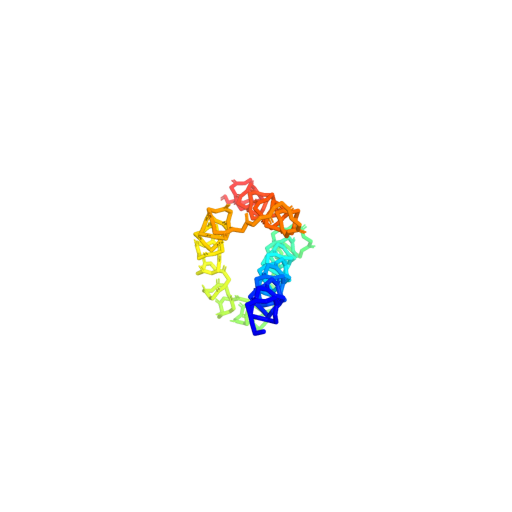 O O . ILE A 1 91 ? 4.815 4.085 2.439 1.00 92.25 91 ILE A O 1
ATOM 729 N N . ALA A 1 92 ? 4.463 3.982 4.651 1.00 91.75 92 ALA A N 1
ATOM 730 C CA . ALA A 1 92 ? 5.656 4.753 4.991 1.00 91.75 92 ALA A CA 1
ATOM 731 C C . ALA A 1 92 ? 6.938 4.068 4.485 1.00 91.75 92 ALA A C 1
ATOM 733 O O . ALA A 1 92 ? 7.778 4.719 3.871 1.00 91.75 92 ALA A O 1
ATOM 734 N N . ALA A 1 93 ? 7.055 2.748 4.663 1.00 92.00 93 ALA A N 1
ATOM 735 C CA . ALA A 1 93 ? 8.161 1.965 4.116 1.00 92.00 93 ALA A CA 1
ATOM 736 C C . ALA A 1 93 ? 8.204 2.024 2.580 1.00 92.00 93 ALA A C 1
ATOM 738 O O . ALA A 1 93 ? 9.277 2.174 2.005 1.00 92.00 93 ALA A O 1
ATOM 739 N N . THR A 1 94 ? 7.046 1.970 1.915 1.00 91.94 94 THR A N 1
ATOM 740 C CA . THR A 1 94 ? 6.958 2.094 0.449 1.00 91.94 94 THR A CA 1
ATOM 741 C C . THR A 1 94 ? 7.463 3.455 -0.033 1.00 91.94 94 THR A C 1
ATOM 743 O O . THR A 1 94 ? 8.235 3.523 -0.984 1.00 91.94 94 THR A O 1
ATOM 746 N N . ILE A 1 95 ? 7.063 4.538 0.640 1.00 90.50 95 ILE A N 1
ATOM 747 C CA . ILE A 1 95 ? 7.522 5.899 0.331 1.00 90.50 95 ILE A CA 1
ATOM 748 C C . ILE A 1 95 ? 9.037 6.012 0.528 1.00 90.50 95 ILE A C 1
ATOM 750 O O . ILE A 1 95 ? 9.716 6.602 -0.305 1.00 90.50 95 ILE A O 1
ATOM 754 N N . LEU A 1 96 ? 9.578 5.422 1.598 1.00 91.06 96 LEU A N 1
ATOM 755 C CA . LEU A 1 96 ? 11.021 5.410 1.842 1.00 91.06 96 LEU A CA 1
ATOM 756 C C . LEU A 1 96 ? 11.791 4.672 0.742 1.00 91.06 96 LEU A C 1
ATOM 758 O O . LEU A 1 96 ? 12.809 5.190 0.295 1.00 91.06 96 LEU A O 1
ATOM 762 N N . ILE A 1 97 ? 11.297 3.516 0.281 1.00 88.25 97 ILE A N 1
ATOM 763 C CA . ILE A 1 97 ? 11.891 2.793 -0.856 1.00 88.25 97 ILE A CA 1
ATOM 764 C C . ILE A 1 97 ? 11.915 3.701 -2.085 1.00 88.25 97 ILE A C 1
ATOM 766 O O . ILE A 1 97 ? 12.973 3.894 -2.667 1.00 88.25 97 ILE A O 1
ATOM 770 N N . LEU A 1 98 ? 10.776 4.317 -2.422 1.00 87.25 98 LEU A N 1
ATOM 771 C CA . LEU A 1 98 ? 10.665 5.235 -3.557 1.00 87.25 98 LEU A CA 1
ATOM 772 C C . LEU A 1 98 ? 11.658 6.397 -3.480 1.00 87.25 98 LEU A C 1
ATOM 774 O O . LEU A 1 98 ? 12.257 6.729 -4.490 1.00 87.25 98 LEU A O 1
ATOM 778 N N . ILE A 1 99 ? 11.843 7.003 -2.305 1.00 88.62 99 ILE A N 1
ATOM 779 C CA . ILE A 1 99 ? 12.789 8.114 -2.121 1.00 88.62 99 ILE A CA 1
ATOM 780 C C . ILE A 1 99 ? 14.244 7.643 -2.235 1.00 88.62 99 ILE A C 1
ATOM 782 O O . ILE A 1 99 ? 15.082 8.394 -2.715 1.00 88.62 99 ILE A O 1
ATOM 786 N N . GLN A 1 100 ? 14.567 6.432 -1.774 1.00 85.38 100 GLN A N 1
ATOM 787 C CA . GLN A 1 100 ? 15.934 5.906 -1.844 1.00 85.38 100 GLN A CA 1
ATOM 788 C C . GLN A 1 100 ? 16.338 5.447 -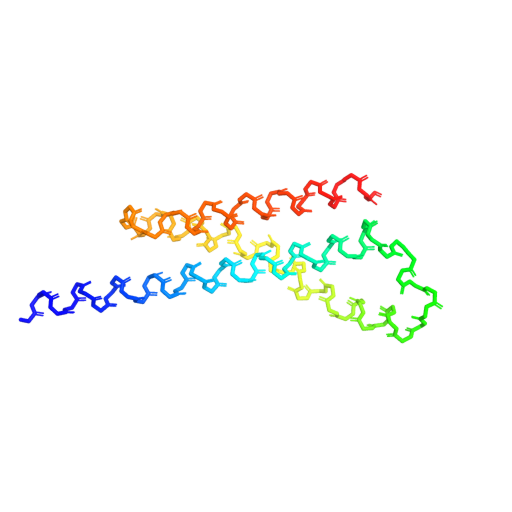3.248 1.00 85.38 100 GLN A C 1
ATOM 790 O O . GLN A 1 100 ? 17.530 5.426 -3.545 1.00 85.38 100 GLN A O 1
ATOM 795 N N . THR A 1 101 ? 15.375 5.040 -4.076 1.00 76.50 101 THR A N 1
ATOM 796 C CA . THR A 1 101 ? 15.627 4.506 -5.423 1.00 76.50 101 THR A CA 1
ATOM 797 C C . THR A 1 101 ? 15.314 5.493 -6.551 1.00 76.50 101 THR A C 1
ATOM 799 O O . THR A 1 101 ? 15.496 5.130 -7.710 1.00 76.50 101 THR A O 1
ATOM 802 N N . ALA A 1 102 ? 14.799 6.687 -6.237 1.00 66.62 102 ALA A N 1
ATOM 803 C CA . ALA A 1 102 ? 14.566 7.779 -7.189 1.00 66.62 102 ALA A CA 1
ATOM 804 C C . ALA A 1 102 ? 15.814 8.654 -7.355 1.00 66.62 102 ALA A C 1
ATOM 806 O O . ALA A 1 102 ? 16.047 9.101 -8.500 1.00 66.62 102 ALA A O 1
#

Organism: NCBI:txid1492898

Sequence (102 aa):
MRETNERISLVEHRKASKVILVLSVLVFLFYLSAQVLISDVYQYAFVGAVFEFLSIPMLLLLVVIPILCIVQLVKQKRAARGYVIASFVLIAATILILIQTA

Foldseek 3Di:
DVVVVVVVVQVVLLVLLVVLLVLLVVLLCLLCCCQPPPNPLVPDVVSVVVNVVVVVVSVVSLVVSLVVLVVSCVVDDPPSNVSSVNSVVSSVVSVVSVVVRD

Radius of gyration: 16.78 Å; chains: 1; bounding box: 48×16×44 Å